Protein AF-A0A1V6J159-F1 (afdb_monomer_lite)

Structure (mmCIF, N/CA/C/O backbone):
data_AF-A0A1V6J159-F1
#
_entry.id   AF-A0A1V6J159-F1
#
loop_
_atom_site.group_PDB
_atom_site.id
_atom_site.type_symbol
_atom_site.label_atom_id
_atom_site.label_alt_id
_atom_site.label_comp_id
_atom_site.label_asym_id
_atom_site.label_entity_id
_atom_site.label_seq_id
_atom_site.pdbx_PDB_ins_code
_atom_site.Cartn_x
_atom_site.Cartn_y
_atom_site.Cartn_z
_atom_site.occupancy
_atom_site.B_iso_or_equiv
_atom_site.auth_seq_id
_atom_site.auth_comp_id
_atom_site.auth_asym_id
_atom_site.auth_atom_id
_atom_site.pdbx_PDB_model_num
ATOM 1 N N . MET A 1 1 ? -5.565 -0.804 -16.321 1.00 44.28 1 MET A N 1
ATOM 2 C CA . MET A 1 1 ? -6.114 -1.643 -15.233 1.00 44.28 1 MET A CA 1
ATOM 3 C C . MET A 1 1 ? -5.955 -1.037 -13.825 1.00 44.28 1 MET A C 1
ATOM 5 O O . MET A 1 1 ? -6.222 -1.721 -12.856 1.00 44.28 1 MET A O 1
ATOM 9 N N . GLY A 1 2 ? -5.662 0.265 -13.663 1.00 56.41 2 GLY A N 1
ATOM 10 C CA . GLY A 1 2 ? -5.621 0.928 -12.340 1.00 56.41 2 GLY A CA 1
ATOM 11 C C . GLY A 1 2 ? -6.980 1.376 -11.769 1.00 56.41 2 GLY A C 1
ATOM 12 O O . GLY A 1 2 ? -7.024 2.305 -10.970 1.00 56.41 2 GLY A O 1
ATOM 13 N N . VAL A 1 3 ? -8.097 0.812 -12.243 1.00 66.69 3 VAL A N 1
ATOM 14 C CA . VAL A 1 3 ? -9.436 1.414 -12.070 1.00 66.69 3 VAL A CA 1
ATOM 15 C C . VAL A 1 3 ? -10.151 0.906 -10.816 1.00 66.69 3 VAL A C 1
ATOM 17 O O . VAL A 1 3 ? -10.772 1.710 -10.133 1.00 66.69 3 VAL A O 1
ATOM 20 N N . VAL A 1 4 ? -10.022 -0.382 -10.473 1.00 75.44 4 VAL A N 1
ATOM 21 C CA . VAL A 1 4 ? -10.803 -1.003 -9.384 1.00 75.44 4 VAL A CA 1
ATOM 22 C C . VAL A 1 4 ? -10.395 -0.466 -8.013 1.00 75.44 4 VAL A C 1
ATOM 24 O O . VAL A 1 4 ? -11.226 0.098 -7.313 1.00 75.44 4 VAL A O 1
ATOM 27 N N . LEU A 1 5 ? -9.102 -0.513 -7.666 1.00 77.94 5 LEU A N 1
ATOM 28 C CA . LEU A 1 5 ? -8.618 0.014 -6.383 1.00 77.94 5 LEU A CA 1
ATOM 29 C C . LEU A 1 5 ? -8.956 1.502 -6.205 1.00 77.94 5 LEU A C 1
ATOM 31 O O . LEU A 1 5 ? -9.394 1.931 -5.142 1.00 77.94 5 LEU A O 1
ATOM 35 N N . ARG A 1 6 ? -8.806 2.298 -7.268 1.00 77.38 6 ARG A N 1
ATOM 36 C CA . ARG A 1 6 ? -9.160 3.718 -7.236 1.00 77.38 6 ARG A CA 1
ATOM 37 C C . ARG A 1 6 ? -10.669 3.926 -7.108 1.00 77.38 6 ARG A C 1
ATOM 39 O O . ARG A 1 6 ? -11.075 4.873 -6.442 1.00 77.38 6 ARG A O 1
ATOM 46 N N . ALA A 1 7 ? -11.491 3.068 -7.707 1.00 78.88 7 ALA A N 1
ATOM 47 C CA . ALA A 1 7 ? -12.942 3.113 -7.572 1.00 78.88 7 ALA A CA 1
ATOM 48 C C . ALA A 1 7 ? -13.388 2.775 -6.142 1.00 78.88 7 ALA A C 1
ATOM 50 O O . ALA A 1 7 ? -14.162 3.548 -5.587 1.00 78.88 7 ALA A O 1
ATOM 51 N N . ILE A 1 8 ? -12.826 1.728 -5.521 1.00 77.69 8 ILE A N 1
ATOM 52 C CA . ILE A 1 8 ? -13.051 1.372 -4.104 1.00 77.69 8 ILE A CA 1
ATOM 53 C C . ILE A 1 8 ? -12.711 2.571 -3.208 1.00 77.69 8 ILE A C 1
ATOM 55 O O . ILE A 1 8 ? -13.540 3.062 -2.444 1.00 77.69 8 ILE A O 1
ATOM 59 N N . LEU A 1 9 ? -11.511 3.138 -3.373 1.00 75.81 9 LEU A N 1
ATOM 60 C CA . LEU A 1 9 ? -11.082 4.300 -2.591 1.00 75.81 9 LEU A CA 1
ATOM 61 C C . LEU A 1 9 ? -11.963 5.533 -2.836 1.00 75.81 9 LEU A C 1
ATOM 63 O O . LEU A 1 9 ? -12.252 6.271 -1.900 1.00 75.81 9 LEU A O 1
ATOM 67 N N . THR A 1 10 ? -12.399 5.774 -4.073 1.00 78.75 10 THR A N 1
ATOM 68 C CA . THR A 1 10 ? -13.259 6.923 -4.413 1.00 78.75 10 THR A CA 1
ATOM 69 C C . THR A 1 10 ? -14.668 6.753 -3.858 1.00 78.75 10 THR A C 1
ATOM 71 O O . THR A 1 10 ? -15.249 7.717 -3.372 1.00 78.75 10 THR A O 1
ATOM 74 N N . LYS A 1 11 ? -15.215 5.537 -3.890 1.00 74.31 11 LYS A N 1
ATOM 75 C CA . LYS A 1 11 ? -16.522 5.213 -3.318 1.00 74.31 11 LYS A CA 1
ATOM 76 C C . LYS A 1 11 ? -16.542 5.482 -1.814 1.00 74.31 11 LYS A C 1
ATOM 78 O O . LYS A 1 11 ? -17.488 6.085 -1.319 1.00 74.31 11 LYS A O 1
ATOM 83 N N . ILE A 1 12 ? -15.476 5.089 -1.118 1.00 70.12 12 ILE A N 1
ATOM 84 C CA . ILE A 1 12 ? -15.419 5.135 0.345 1.00 70.12 12 ILE A CA 1
ATOM 85 C C . ILE A 1 12 ? -14.946 6.505 0.856 1.00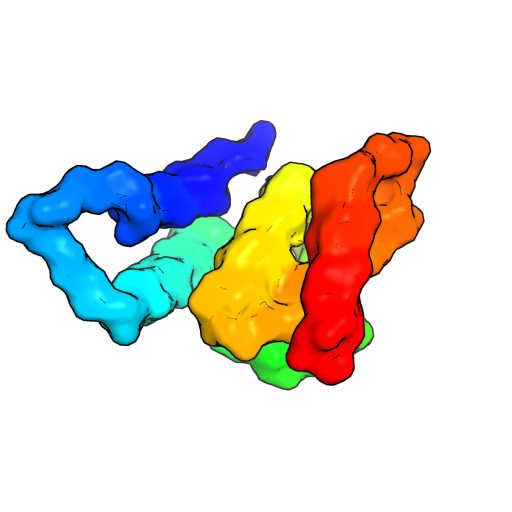 70.12 12 ILE A C 1
ATOM 87 O O . ILE A 1 12 ? -15.476 7.016 1.839 1.00 70.12 12 ILE A O 1
ATOM 91 N N . PHE A 1 13 ? -13.993 7.148 0.172 1.00 68.62 13 PHE A N 1
ATOM 92 C CA . PHE A 1 13 ? -13.404 8.420 0.614 1.00 68.62 13 PHE A CA 1
ATOM 93 C C . PHE A 1 13 ? -13.796 9.654 -0.210 1.00 68.62 13 PHE A C 1
ATOM 95 O O . PHE A 1 13 ? -13.452 10.766 0.181 1.00 68.62 13 PHE A O 1
ATOM 102 N N . GLY A 1 14 ? -14.453 9.488 -1.359 1.00 65.56 14 GLY A N 1
ATOM 103 C CA . GLY A 1 14 ? -14.816 10.576 -2.280 1.00 65.56 14 GLY A CA 1
ATOM 104 C C . GLY A 1 14 ? -16.252 11.093 -2.135 1.00 65.56 14 GLY A C 1
ATOM 105 O O . GLY A 1 14 ? -16.654 11.970 -2.897 1.00 65.56 14 GLY A O 1
ATOM 106 N N . GLY A 1 15 ? -17.036 10.563 -1.189 1.00 56.56 15 GLY A N 1
ATOM 107 C CA . GLY A 1 15 ? -18.428 10.955 -0.962 1.00 56.56 15 GLY A CA 1
ATOM 108 C C . GLY A 1 15 ? -18.574 12.321 -0.280 1.00 56.56 15 GLY A C 1
ATOM 109 O O . GLY A 1 15 ? -17.994 12.568 0.774 1.00 56.56 15 GLY A O 1
ATOM 110 N N . ASN A 1 16 ? -19.381 13.200 -0.882 1.00 44.41 16 ASN A N 1
ATOM 111 C CA . ASN A 1 16 ? -19.728 14.530 -0.375 1.00 44.41 16 ASN A CA 1
ATOM 112 C C . ASN A 1 16 ? -20.242 14.502 1.079 1.00 44.41 16 ASN A C 1
ATOM 114 O O . ASN A 1 16 ? -21.045 13.651 1.464 1.00 44.41 16 ASN A O 1
ATOM 118 N N . ALA A 1 17 ? -19.803 15.498 1.849 1.00 47.16 17 ALA A N 1
ATOM 119 C CA . ALA A 1 17 ? -19.890 15.648 3.302 1.00 47.16 17 ALA A CA 1
ATOM 120 C C . ALA A 1 17 ? -21.305 15.887 3.883 1.00 47.16 17 ALA A C 1
ATOM 122 O O . ALA A 1 17 ? -21.506 16.821 4.655 1.00 47.16 17 ALA A O 1
ATOM 123 N N . ILE A 1 18 ? -22.296 15.063 3.529 1.00 43.34 18 ILE A N 1
ATOM 124 C CA . ILE A 1 18 ? -23.667 15.173 4.070 1.00 43.34 18 ILE A CA 1
ATOM 125 C C . ILE A 1 18 ? -23.959 14.064 5.096 1.00 43.34 18 ILE A C 1
ATOM 127 O O . ILE A 1 18 ? -24.761 14.267 5.997 1.00 43.34 18 ILE A O 1
ATOM 131 N N . ASN A 1 19 ? -23.242 12.935 5.039 1.00 46.38 19 ASN A N 1
ATOM 132 C CA . ASN A 1 19 ? -23.216 11.903 6.081 1.00 46.38 19 ASN A CA 1
ATOM 133 C C . ASN A 1 19 ? -21.827 11.256 6.094 1.00 46.38 19 ASN A C 1
ATOM 135 O O . ASN A 1 19 ? -21.596 10.260 5.410 1.00 46.38 19 ASN A O 1
ATOM 139 N N . ALA A 1 20 ? -20.878 11.851 6.819 1.00 52.81 20 ALA A N 1
ATOM 140 C CA . ALA A 1 20 ? -19.565 11.244 6.995 1.00 52.81 20 ALA A CA 1
ATOM 141 C C . ALA A 1 20 ? -19.742 9.906 7.727 1.00 52.81 20 ALA A C 1
ATOM 143 O O . ALA A 1 20 ? -20.102 9.873 8.904 1.00 52.81 20 ALA A O 1
ATOM 144 N N . VAL A 1 21 ? -19.536 8.796 7.017 1.00 57.97 21 VAL A N 1
ATOM 145 C CA . VAL A 1 21 ? -19.417 7.473 7.634 1.00 57.97 21 VAL A CA 1
ATOM 146 C C . VAL A 1 21 ? -18.318 7.570 8.703 1.00 57.97 21 VAL A C 1
ATOM 148 O O . VAL A 1 21 ? -17.251 8.099 8.385 1.00 57.97 21 VAL A O 1
ATOM 151 N N . PRO A 1 22 ? -18.542 7.117 9.951 1.00 62.69 22 PRO A N 1
ATOM 152 C CA . PRO A 1 22 ? -17.497 7.091 10.974 1.00 62.69 22 PRO A CA 1
ATOM 153 C C . PRO A 1 22 ? -16.239 6.391 10.449 1.00 62.69 22 PRO A C 1
ATOM 155 O O . PRO A 1 22 ? -16.368 5.371 9.772 1.00 62.69 22 PRO A O 1
ATOM 158 N N . GLU A 1 23 ? -15.047 6.912 10.753 1.00 66.94 23 GLU A N 1
ATOM 159 C CA . GLU A 1 23 ? -13.773 6.406 10.204 1.00 66.94 23 GLU A CA 1
ATOM 160 C C . GLU A 1 23 ? -13.630 4.884 10.355 1.00 66.94 23 GLU A C 1
ATOM 162 O O . GLU A 1 23 ? -13.265 4.202 9.404 1.00 66.94 23 GLU A O 1
ATOM 167 N N . GLU A 1 24 ? -14.036 4.327 11.497 1.00 68.94 24 GLU A N 1
ATOM 168 C CA . GLU A 1 24 ? -14.028 2.881 11.760 1.00 68.94 24 GLU A CA 1
ATOM 169 C C . GLU A 1 24 ? -14.849 2.076 10.738 1.00 68.94 24 GLU A C 1
ATOM 171 O O . GLU A 1 24 ? -14.384 1.063 10.217 1.00 68.94 24 GLU A O 1
ATOM 176 N N . LYS A 1 25 ? -16.044 2.561 10.376 1.00 74.50 25 LYS A N 1
ATOM 177 C CA . LYS A 1 25 ? -16.901 1.906 9.378 1.00 74.50 25 LYS A CA 1
ATOM 178 C C . LYS A 1 25 ? -16.325 2.013 7.966 1.00 74.50 25 LYS A C 1
ATOM 180 O O . LYS A 1 25 ? -16.508 1.090 7.180 1.00 74.50 25 LYS A O 1
ATOM 185 N N . GLN A 1 26 ? -15.607 3.097 7.657 1.00 77.00 26 GLN A N 1
ATOM 186 C CA . GLN A 1 26 ? -14.903 3.230 6.376 1.00 77.00 26 GLN A CA 1
ATOM 187 C C . GLN A 1 26 ? -13.794 2.181 6.260 1.00 77.00 26 GLN A C 1
ATOM 189 O O . GLN A 1 26 ? -13.637 1.560 5.214 1.00 77.00 26 GLN A O 1
ATOM 194 N N . VAL A 1 27 ? -13.043 1.948 7.341 1.00 77.44 27 VAL A N 1
ATOM 195 C CA . VAL A 1 27 ? -11.956 0.961 7.361 1.00 77.44 27 VAL A CA 1
ATOM 196 C C . VAL A 1 27 ? -12.483 -0.459 7.152 1.00 77.44 27 VAL A C 1
ATOM 198 O O . VAL A 1 27 ? -11.906 -1.212 6.366 1.00 77.44 27 VAL A O 1
ATOM 201 N N . ASP A 1 28 ? -13.576 -0.829 7.814 1.00 85.06 28 ASP A N 1
ATOM 202 C CA . ASP A 1 28 ? -14.162 -2.163 7.652 1.00 85.06 28 ASP A CA 1
ATOM 203 C C . ASP A 1 28 ? -14.769 -2.375 6.261 1.00 85.06 28 ASP A C 1
ATOM 205 O O . ASP A 1 28 ? -14.613 -3.451 5.679 1.00 85.06 28 ASP A O 1
ATOM 209 N N . GLU A 1 29 ? -15.375 -1.340 5.678 1.00 86.19 29 GLU A N 1
ATOM 210 C CA . GLU A 1 29 ? -15.859 -1.386 4.299 1.00 86.19 29 GLU A CA 1
ATOM 211 C C . GLU A 1 29 ? -14.710 -1.542 3.292 1.00 86.19 29 GLU A C 1
ATOM 213 O O . GLU A 1 29 ? -14.818 -2.353 2.376 1.00 86.19 29 GLU A O 1
ATOM 218 N N . ILE A 1 30 ? -13.568 -0.875 3.507 1.00 85.50 30 ILE A N 1
ATOM 219 C CA . ILE A 1 30 ? -12.369 -1.042 2.667 1.00 85.50 30 ILE A CA 1
ATOM 220 C C . ILE A 1 30 ? -11.841 -2.468 2.733 1.00 85.50 30 ILE A C 1
ATOM 222 O O . ILE A 1 30 ? -11.532 -3.047 1.695 1.00 85.50 30 ILE A O 1
ATOM 226 N N . LYS A 1 31 ? -11.711 -3.036 3.940 1.00 88.12 31 LYS A N 1
ATOM 227 C CA . LYS A 1 31 ? -11.232 -4.417 4.107 1.00 88.12 31 LYS A CA 1
ATOM 228 C C . LYS A 1 31 ? -12.126 -5.386 3.339 1.00 88.12 31 LYS A C 1
ATOM 230 O O . LYS A 1 31 ? -11.613 -6.246 2.631 1.00 88.12 31 LYS A O 1
ATOM 235 N N . ARG A 1 32 ? -13.446 -5.222 3.470 1.00 90.44 32 ARG A N 1
ATOM 236 C CA . ARG A 1 32 ? -14.429 -6.059 2.785 1.00 90.44 32 ARG A CA 1
ATOM 237 C C . ARG A 1 32 ? -14.339 -5.899 1.269 1.00 90.44 32 ARG A C 1
ATOM 239 O O . ARG A 1 32 ? -14.209 -6.901 0.585 1.00 90.44 32 ARG A O 1
ATOM 246 N N . GLU A 1 33 ? -14.355 -4.674 0.745 1.00 89.44 33 GLU A N 1
ATOM 247 C CA . GLU A 1 33 ? -14.306 -4.445 -0.707 1.00 89.44 33 GLU A CA 1
ATOM 248 C C . GLU A 1 33 ? -12.988 -4.904 -1.330 1.00 89.44 33 GLU A C 1
ATOM 250 O O . GLU A 1 33 ? -12.992 -5.474 -2.415 1.00 89.44 33 GLU A O 1
ATOM 255 N N . LEU A 1 34 ? -11.855 -4.711 -0.651 1.00 89.56 34 LEU A N 1
ATOM 256 C CA . LEU A 1 34 ? -10.579 -5.245 -1.125 1.00 89.56 34 LEU A CA 1
ATOM 257 C C . LEU A 1 34 ? -10.603 -6.770 -1.222 1.00 89.56 34 LEU A C 1
ATOM 259 O O . LEU A 1 34 ? -10.083 -7.327 -2.185 1.00 89.56 34 LEU A O 1
ATOM 263 N N . LEU A 1 35 ? -11.219 -7.440 -0.252 1.00 91.75 35 LEU A N 1
ATOM 264 C CA . LEU A 1 35 ? -11.343 -8.889 -0.269 1.00 91.75 35 LEU A CA 1
ATOM 265 C C . LEU A 1 35 ? -12.337 -9.365 -1.340 1.00 91.75 35 LEU A C 1
ATOM 267 O O . LEU A 1 35 ? -12.035 -10.290 -2.078 1.00 91.75 35 LEU A O 1
ATOM 271 N N . GLU A 1 36 ? -13.503 -8.735 -1.459 1.00 90.94 36 GLU A N 1
ATOM 272 C CA . GLU A 1 36 ? -14.573 -9.183 -2.361 1.00 90.94 36 GLU A CA 1
ATOM 273 C C . GLU A 1 36 ? -14.303 -8.841 -3.834 1.00 90.94 36 GLU A C 1
ATOM 275 O O . GLU A 1 36 ? -14.544 -9.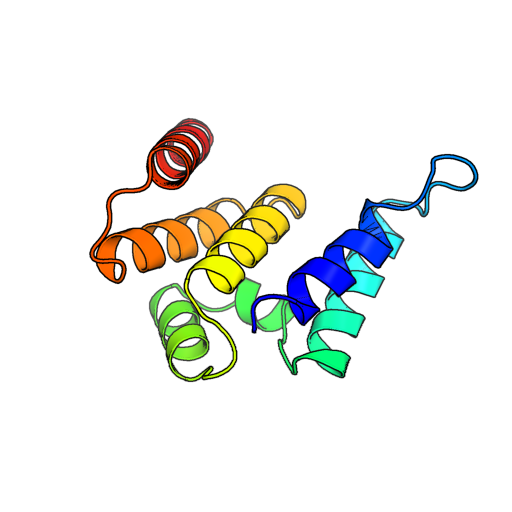667 -4.711 1.00 90.94 36 GLU A O 1
ATOM 280 N N . GLU A 1 37 ? -13.789 -7.642 -4.119 1.00 86.88 37 GLU A N 1
ATOM 281 C CA . GLU A 1 37 ? -13.654 -7.133 -5.493 1.00 86.88 37 GLU A CA 1
ATOM 282 C C . GLU A 1 37 ? -12.305 -7.469 -6.122 1.00 86.88 37 GLU A C 1
ATOM 284 O O . GLU A 1 37 ? -12.187 -7.571 -7.345 1.00 86.88 37 GLU A O 1
ATOM 289 N N . VAL A 1 38 ? -11.263 -7.584 -5.297 1.00 86.69 38 VAL A N 1
ATOM 290 C CA . VAL A 1 38 ? -9.909 -7.856 -5.778 1.00 86.69 38 VAL A CA 1
ATOM 291 C C . VAL A 1 38 ? -9.235 -8.999 -5.038 1.00 86.69 38 VAL A C 1
ATOM 293 O O . VAL A 1 38 ? -8.065 -9.209 -5.284 1.00 86.69 38 VAL A O 1
ATOM 296 N N . ASP A 1 39 ? -9.895 -9.770 -4.172 1.00 90.75 39 ASP A N 1
ATOM 297 C CA . ASP A 1 39 ? -9.267 -10.893 -3.446 1.00 90.75 39 ASP A CA 1
ATOM 298 C C . ASP A 1 39 ? -7.997 -10.482 -2.671 1.00 90.75 39 ASP A C 1
ATOM 300 O O . ASP A 1 39 ? -6.989 -11.187 -2.636 1.00 90.75 39 ASP A O 1
ATOM 304 N N . PHE A 1 40 ? -7.983 -9.267 -2.114 1.00 92.00 40 PHE A N 1
ATOM 305 C CA . PHE A 1 40 ? -6.862 -8.734 -1.343 1.00 92.00 40 PHE A CA 1
ATOM 306 C C . PHE A 1 40 ? -7.179 -8.738 0.156 1.00 92.00 40 PHE A C 1
ATOM 308 O O . PHE A 1 40 ? -7.856 -7.845 0.668 1.00 92.00 40 PHE A O 1
ATOM 315 N N . ASP A 1 41 ? -6.619 -9.710 0.882 1.00 93.56 41 ASP A N 1
ATOM 316 C CA . ASP A 1 41 ? -6.681 -9.767 2.348 1.00 93.56 41 ASP A CA 1
ATOM 317 C C . ASP A 1 41 ? -5.793 -8.687 2.993 1.00 93.56 41 ASP A C 1
ATOM 319 O O . ASP A 1 41 ? -4.608 -8.888 3.277 1.00 93.56 41 ASP A O 1
ATOM 323 N N . LEU A 1 42 ? -6.374 -7.504 3.208 1.00 93.12 42 LEU A N 1
ATOM 324 C CA . LEU A 1 42 ? -5.690 -6.374 3.833 1.00 93.12 42 LEU A CA 1
ATOM 325 C C . LEU A 1 42 ? -5.261 -6.658 5.290 1.00 93.12 42 LEU A C 1
ATOM 327 O O . LEU A 1 42 ? -4.096 -6.390 5.605 1.00 93.12 42 LEU A O 1
ATOM 331 N N . PRO A 1 43 ? -6.120 -7.194 6.184 1.00 93.69 43 PRO A N 1
ATOM 332 C CA . PRO A 1 43 ? -5.699 -7.592 7.528 1.00 93.69 43 PRO A CA 1
ATOM 333 C C . PRO A 1 43 ? -4.525 -8.578 7.533 1.00 93.69 43 PRO A C 1
ATOM 335 O O . PRO A 1 43 ? -3.546 -8.348 8.247 1.00 93.69 43 PRO A O 1
ATOM 338 N N . GLY A 1 44 ? -4.580 -9.631 6.711 1.00 96.19 44 GLY A N 1
ATOM 339 C CA . GLY A 1 44 ? -3.489 -10.598 6.592 1.00 96.19 44 GLY A CA 1
ATOM 340 C C . GLY A 1 44 ? -2.205 -9.957 6.070 1.00 96.19 44 GLY A C 1
ATOM 341 O O . GLY A 1 44 ? -1.130 -10.149 6.642 1.00 96.19 44 GLY A O 1
ATOM 342 N N . PHE A 1 45 ? -2.310 -9.107 5.045 1.00 96.38 45 PHE A N 1
ATOM 343 C CA . PHE A 1 45 ? -1.171 -8.387 4.475 1.00 96.38 45 PHE A CA 1
ATOM 344 C C . PHE A 1 45 ? -0.437 -7.501 5.496 1.00 96.38 45 PHE A C 1
ATOM 346 O O . PHE A 1 45 ? 0.800 -7.443 5.501 1.00 96.38 45 PHE A O 1
ATOM 353 N N . ILE A 1 46 ? -1.178 -6.816 6.373 1.00 95.00 46 ILE A N 1
ATOM 354 C CA . ILE A 1 46 ? -0.602 -5.972 7.431 1.00 95.00 46 ILE A CA 1
ATOM 355 C C . ILE A 1 46 ? 0.211 -6.819 8.423 1.00 95.00 46 ILE A C 1
ATOM 357 O O . ILE A 1 46 ? 1.280 -6.389 8.853 1.00 95.00 46 ILE A O 1
ATOM 361 N N . GLN A 1 47 ? -0.225 -8.046 8.721 1.00 96.44 47 GLN A N 1
ATOM 362 C CA . GLN A 1 47 ? 0.450 -8.937 9.674 1.00 96.44 47 GLN A CA 1
ATOM 363 C C . GLN A 1 47 ? 1.661 -9.689 9.096 1.00 96.44 47 GLN A C 1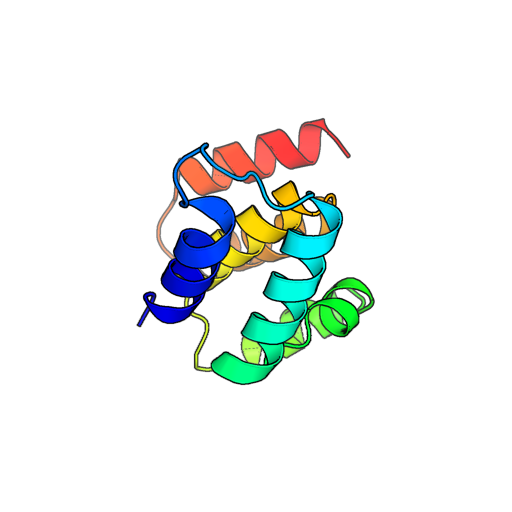
ATOM 365 O O . GLN A 1 47 ? 2.508 -10.159 9.855 1.00 96.44 47 GLN A O 1
ATOM 370 N N . MET A 1 48 ? 1.774 -9.803 7.769 1.00 97.75 48 MET A N 1
ATOM 371 C CA . MET A 1 48 ? 2.919 -10.452 7.115 1.00 97.75 48 MET A CA 1
ATOM 372 C C . MET A 1 48 ? 4.248 -9.772 7.478 1.00 97.75 48 MET A C 1
ATOM 374 O O . MET A 1 48 ? 4.307 -8.555 7.649 1.00 97.75 48 MET A O 1
ATOM 378 N N . ASN A 1 49 ? 5.357 -10.510 7.498 1.00 97.50 49 ASN A N 1
ATOM 379 C CA . ASN A 1 49 ? 6.675 -9.866 7.484 1.00 97.50 49 ASN A CA 1
ATOM 380 C C . ASN A 1 49 ? 6.990 -9.262 6.097 1.00 97.50 49 ASN A C 1
ATOM 382 O O . ASN A 1 49 ? 6.262 -9.489 5.129 1.00 97.50 49 ASN A O 1
ATOM 386 N N . ASP A 1 50 ? 8.071 -8.488 5.988 1.00 97.19 50 ASP A N 1
ATOM 387 C CA . ASP A 1 50 ? 8.424 -7.784 4.746 1.00 97.19 50 ASP A CA 1
ATOM 388 C C . ASP A 1 50 ? 8.620 -8.736 3.556 1.00 97.19 50 ASP A C 1
ATOM 390 O O . ASP A 1 50 ? 8.123 -8.472 2.461 1.00 97.19 50 ASP A O 1
ATOM 394 N N . THR A 1 51 ? 9.286 -9.874 3.770 1.00 97.12 51 THR A N 1
ATOM 395 C CA . THR A 1 51 ? 9.519 -10.879 2.723 1.00 97.12 51 THR A CA 1
ATOM 396 C C . THR A 1 51 ? 8.205 -11.477 2.225 1.00 97.12 51 THR A C 1
ATOM 398 O O . THR A 1 51 ? 7.979 -11.539 1.018 1.00 97.12 51 THR A O 1
ATOM 401 N N . GLN A 1 52 ? 7.326 -11.879 3.146 1.00 97.94 52 GLN A N 1
ATOM 402 C CA . GLN A 1 52 ? 6.008 -12.432 2.831 1.00 97.94 52 GLN A CA 1
ATOM 403 C C . GLN A 1 52 ? 5.137 -11.412 2.098 1.00 97.94 52 GLN A C 1
ATOM 405 O O . GLN A 1 52 ? 4.538 -11.740 1.081 1.00 97.94 52 GLN A O 1
ATOM 410 N N . ALA A 1 53 ? 5.116 -10.166 2.568 1.00 97.19 53 ALA A N 1
ATOM 411 C CA . ALA A 1 53 ? 4.323 -9.100 1.972 1.00 97.19 53 ALA A CA 1
ATOM 412 C C . ALA A 1 53 ? 4.767 -8.787 0.536 1.00 97.19 53 ALA A C 1
ATOM 414 O O . ALA A 1 53 ? 3.932 -8.665 -0.356 1.00 97.19 53 ALA A O 1
ATOM 415 N N . ILE A 1 54 ? 6.076 -8.696 0.282 1.00 96.56 54 ILE A N 1
ATOM 416 C CA . ILE A 1 54 ? 6.586 -8.487 -1.079 1.00 96.56 54 ILE A CA 1
ATOM 417 C C . ILE A 1 54 ? 6.295 -9.689 -1.974 1.00 96.56 54 ILE A C 1
ATOM 419 O O . ILE A 1 54 ? 5.941 -9.497 -3.136 1.00 96.56 54 ILE A O 1
ATO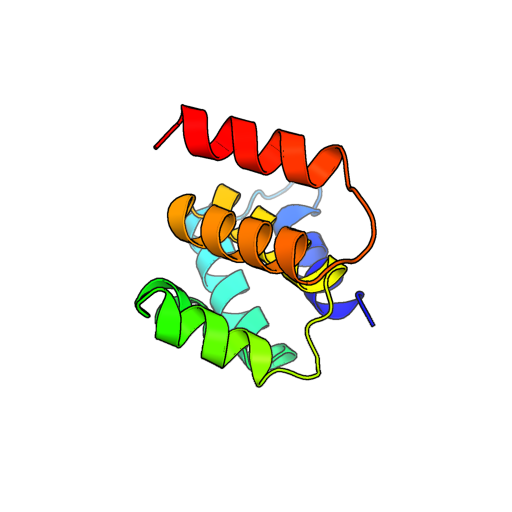M 423 N N . GLN A 1 55 ? 6.439 -10.913 -1.463 1.00 96.50 55 GLN A N 1
ATOM 424 C CA . GLN A 1 55 ? 6.123 -12.110 -2.238 1.00 96.50 55 GLN A CA 1
ATOM 425 C C . GLN A 1 55 ? 4.637 -12.152 -2.610 1.00 96.50 55 GLN A C 1
ATOM 427 O O . GLN A 1 55 ? 4.316 -12.311 -3.784 1.00 96.50 55 GLN A O 1
ATOM 432 N N . TYR A 1 56 ? 3.757 -11.886 -1.645 1.00 95.62 56 TYR A N 1
ATOM 433 C CA . TYR A 1 56 ? 2.320 -11.780 -1.862 1.00 95.62 56 TYR A CA 1
ATOM 434 C C . TYR A 1 56 ? 1.986 -10.757 -2.954 1.00 95.62 56 TYR A C 1
ATOM 436 O O . TYR A 1 56 ? 1.239 -11.065 -3.870 1.00 95.62 56 TYR A O 1
ATOM 444 N N . LEU A 1 57 ? 2.597 -9.567 -2.939 1.00 94.25 57 LEU A N 1
ATOM 445 C CA . LEU A 1 57 ? 2.369 -8.554 -3.981 1.00 94.25 57 LEU A CA 1
ATOM 446 C C . LEU A 1 57 ? 2.916 -8.952 -5.359 1.00 94.25 57 LEU A C 1
ATOM 448 O O . LEU A 1 57 ? 2.354 -8.544 -6.369 1.00 94.25 57 LEU A O 1
ATOM 452 N N . LYS A 1 58 ? 4.002 -9.730 -5.424 1.00 91.94 58 LYS A N 1
ATOM 453 C CA . LYS A 1 58 ? 4.583 -10.202 -6.693 1.00 91.94 58 LYS A CA 1
ATOM 454 C C . LYS A 1 58 ? 3.742 -11.277 -7.374 1.00 91.94 58 LYS A C 1
ATOM 456 O O . LYS A 1 58 ? 3.760 -11.368 -8.597 1.00 91.94 58 LYS A O 1
ATOM 461 N N . GLU A 1 59 ? 3.054 -12.105 -6.596 1.00 92.31 59 GLU A N 1
ATOM 462 C CA . GLU A 1 59 ? 2.185 -13.174 -7.108 1.00 92.31 59 GLU A CA 1
ATOM 463 C C . GLU A 1 59 ? 0.888 -12.624 -7.721 1.00 92.31 59 GLU A C 1
ATOM 465 O O . GLU A 1 59 ? 0.208 -13.309 -8.487 1.00 92.31 59 GLU A O 1
ATOM 470 N N . ARG A 1 60 ? 0.581 -11.354 -7.448 1.00 87.81 60 ARG A N 1
ATOM 471 C CA . ARG A 1 60 ? -0.610 -10.653 -7.917 1.00 87.81 60 ARG A CA 1
ATOM 472 C C . ARG A 1 60 ? -0.399 -10.018 -9.287 1.00 87.81 60 ARG A C 1
ATOM 474 O O . ARG A 1 60 ? 0.297 -9.016 -9.431 1.00 87.81 60 ARG A O 1
ATOM 481 N N . GLN A 1 61 ? -1.044 -10.578 -10.308 1.00 81.94 61 GLN A N 1
ATOM 482 C CA . GLN A 1 61 ? -0.989 -10.053 -11.683 1.00 81.94 61 GLN A CA 1
ATOM 483 C C . GLN A 1 61 ? -1.851 -8.795 -11.887 1.00 81.94 61 GLN A C 1
ATOM 485 O O . GLN A 1 61 ? -1.662 -8.044 -12.843 1.00 81.94 61 GLN A O 1
ATOM 490 N N . ASP A 1 62 ? -2.800 -8.562 -10.985 1.00 81.12 62 ASP A N 1
ATOM 491 C CA . ASP A 1 62 ? -3.755 -7.458 -10.981 1.00 81.12 62 ASP A CA 1
ATOM 492 C C . ASP A 1 62 ? -3.182 -6.156 -10.384 1.00 81.12 62 ASP A C 1
ATOM 494 O O . ASP A 1 62 ? -3.772 -5.087 -10.555 1.00 81.12 62 ASP A O 1
ATOM 498 N N . PHE A 1 63 ? -1.999 -6.206 -9.754 1.00 86.88 63 PHE A N 1
ATOM 499 C CA . PHE A 1 63 ? -1.339 -5.047 -9.145 1.00 86.88 63 PHE A CA 1
ATOM 500 C C . PHE A 1 63 ? -0.134 -4.574 -9.968 1.00 86.88 63 PHE A C 1
ATOM 502 O O . PHE A 1 63 ? 0.965 -5.115 -9.900 1.00 86.88 63 PHE A O 1
ATOM 509 N N . ASN A 1 64 ? -0.323 -3.487 -10.717 1.00 88.88 64 ASN A N 1
ATOM 510 C CA . ASN A 1 64 ? 0.782 -2.735 -11.325 1.00 88.88 64 ASN A CA 1
ATOM 511 C C . ASN A 1 64 ? 1.321 -1.644 -10.376 1.00 88.88 64 ASN A C 1
ATOM 513 O O . ASN A 1 64 ? 0.757 -1.388 -9.314 1.00 88.88 64 ASN A O 1
ATOM 517 N N . ILE A 1 65 ? 2.401 -0.961 -10.778 1.00 90.94 65 ILE A N 1
ATOM 518 C CA . ILE A 1 65 ? 3.034 0.114 -9.989 1.00 90.94 65 ILE A CA 1
ATOM 519 C C . ILE A 1 65 ? 2.024 1.189 -9.530 1.00 90.94 65 ILE A C 1
ATOM 521 O O . ILE A 1 65 ? 1.977 1.451 -8.329 1.00 90.94 65 ILE A O 1
ATOM 525 N N . PRO A 1 66 ? 1.166 1.767 -10.397 1.00 89.69 66 PRO A N 1
ATOM 526 C CA . PRO A 1 66 ? 0.100 2.667 -9.951 1.00 89.69 66 PRO A CA 1
ATOM 527 C C . PRO A 1 66 ? -0.827 2.080 -8.877 1.00 89.69 66 PRO A C 1
ATOM 529 O O . PRO A 1 66 ? -1.132 2.757 -7.898 1.00 89.69 66 PRO A O 1
ATOM 532 N N . ASN A 1 67 ? -1.263 0.822 -9.021 1.00 90.12 67 ASN A N 1
ATOM 533 C CA . ASN A 1 67 ? -2.096 0.162 -8.009 1.00 90.12 67 ASN A CA 1
ATOM 534 C C . ASN A 1 67 ? -1.361 0.028 -6.669 1.00 90.12 67 ASN A C 1
ATOM 536 O O . ASN A 1 67 ? -1.932 0.302 -5.618 1.00 90.12 67 ASN A O 1
ATOM 540 N N . LEU A 1 68 ? -0.085 -0.346 -6.705 1.00 93.06 68 LEU A N 1
ATOM 541 C CA . LEU A 1 68 ? 0.753 -0.457 -5.515 1.00 93.06 68 LEU A CA 1
ATOM 542 C C . LEU A 1 68 ? 0.955 0.903 -4.834 1.00 93.06 68 LEU A C 1
ATOM 544 O O . LEU A 1 68 ? 0.897 1.005 -3.612 1.00 93.06 68 LEU A O 1
ATOM 548 N N . GLU A 1 69 ? 1.136 1.974 -5.603 1.00 92.94 69 GLU A N 1
ATOM 549 C CA . GLU A 1 69 ? 1.267 3.319 -5.043 1.00 92.94 69 GLU A CA 1
ATOM 550 C C . GLU A 1 69 ? -0.023 3.824 -4.387 1.00 92.94 69 GLU A C 1
ATOM 552 O O . GLU A 1 69 ? 0.067 4.499 -3.355 1.00 92.94 69 GLU A O 1
ATOM 557 N N . GLU A 1 70 ? -1.194 3.484 -4.937 1.00 90.88 70 GLU A N 1
ATOM 558 C CA . GLU A 1 70 ? -2.497 3.747 -4.309 1.00 90.88 70 GLU A CA 1
ATOM 559 C C . GLU A 1 70 ? -2.697 2.910 -3.043 1.00 90.88 70 GLU A C 1
ATOM 561 O O . GLU A 1 70 ? -3.112 3.445 -2.015 1.00 90.88 70 GLU A O 1
ATOM 566 N N . LEU A 1 71 ? -2.328 1.625 -3.066 1.00 92.12 71 LEU A N 1
ATOM 567 C CA . LEU A 1 71 ? -2.360 0.767 -1.879 1.00 92.12 71 LEU A CA 1
ATOM 568 C C . LEU A 1 71 ? -1.463 1.335 -0.771 1.00 92.12 71 LEU A C 1
ATOM 570 O O . LEU A 1 71 ? -1.864 1.395 0.389 1.00 92.12 71 LEU A O 1
ATOM 574 N N . ALA A 1 72 ? -0.279 1.836 -1.124 1.00 94.06 72 ALA A N 1
ATOM 575 C CA . ALA A 1 72 ? 0.580 2.529 -0.175 1.00 94.06 72 ALA A CA 1
ATOM 576 C C . ALA A 1 72 ? -0.093 3.788 0.400 1.00 94.06 72 ALA A C 1
ATOM 578 O O . ALA A 1 72 ? 0.046 4.045 1.592 1.00 94.06 72 ALA A O 1
ATOM 579 N N . ARG A 1 73 ? -0.850 4.563 -0.400 1.00 91.00 73 ARG A N 1
ATOM 580 C CA . ARG A 1 73 ? -1.581 5.741 0.122 1.00 91.00 73 ARG A CA 1
ATOM 581 C C . ARG A 1 73 ? -2.672 5.314 1.095 1.00 91.00 73 ARG A C 1
ATOM 583 O O . ARG A 1 73 ? -2.854 5.966 2.119 1.00 91.00 73 ARG A O 1
ATOM 590 N N . LEU A 1 74 ? -3.382 4.230 0.789 1.00 89.31 74 LEU A N 1
ATOM 591 C CA . LEU A 1 74 ? -4.372 3.657 1.693 1.00 89.31 74 LEU A CA 1
ATOM 592 C C . LEU A 1 74 ? -3.725 3.275 3.030 1.00 89.31 74 LEU A C 1
ATOM 594 O O . LEU A 1 74 ? -4.203 3.702 4.073 1.00 89.31 74 LEU A O 1
ATOM 598 N N . LEU A 1 75 ? -2.609 2.548 3.007 1.00 92.25 75 LEU A N 1
ATOM 599 C CA . LEU A 1 75 ? -1.896 2.137 4.220 1.00 92.25 75 LEU A CA 1
ATOM 600 C C . LEU A 1 75 ? -1.402 3.335 5.045 1.00 92.25 75 LEU A C 1
ATOM 602 O O . LEU A 1 75 ? -1.508 3.307 6.266 1.00 92.25 75 LEU A O 1
ATOM 606 N N . GLU A 1 76 ? -0.944 4.421 4.410 1.00 90.56 76 GLU A N 1
ATOM 607 C CA . GLU A 1 76 ? -0.630 5.670 5.126 1.00 90.56 76 GLU A CA 1
ATOM 608 C C . GLU A 1 76 ? -1.848 6.217 5.889 1.00 90.56 76 GLU A C 1
ATOM 610 O O . GLU A 1 76 ? -1.709 6.655 7.030 1.00 90.56 76 GLU A O 1
ATOM 615 N N . ARG A 1 77 ? -3.042 6.179 5.280 1.00 86.12 77 ARG A N 1
ATOM 616 C CA . ARG A 1 77 ? -4.291 6.652 5.904 1.00 86.12 77 ARG A CA 1
ATOM 617 C C . ARG A 1 77 ? -4.794 5.727 7.007 1.00 86.12 77 ARG A C 1
ATOM 619 O O . ARG A 1 77 ? -5.404 6.210 7.950 1.00 86.12 77 ARG A O 1
ATOM 626 N N . LEU A 1 78 ? -4.525 4.430 6.893 1.00 86.00 78 LEU A N 1
ATOM 627 C CA . LEU A 1 78 ? -4.881 3.426 7.897 1.00 86.00 78 LEU A CA 1
ATOM 628 C C . LEU A 1 78 ? -3.916 3.388 9.090 1.00 86.00 78 LEU A C 1
ATOM 630 O O . LEU A 1 78 ? -4.102 2.575 9.987 1.00 86.00 78 LEU A O 1
ATOM 634 N N . GLY A 1 79 ? -2.890 4.244 9.113 1.00 89.75 79 GLY A N 1
ATOM 635 C CA . GLY A 1 79 ? -1.906 4.245 10.194 1.00 89.75 79 GLY A CA 1
ATOM 636 C C . GLY A 1 79 ? -0.863 3.132 10.077 1.00 89.75 79 GLY A C 1
ATOM 637 O O . GLY A 1 79 ? -0.212 2.811 11.065 1.00 89.75 79 GLY A O 1
ATOM 638 N N . GLU A 1 80 ? -0.637 2.607 8.868 1.00 93.75 80 GLU A N 1
ATOM 639 C CA . GLU A 1 80 ? 0.332 1.546 8.560 1.00 93.75 80 GLU A CA 1
ATOM 640 C C . GLU A 1 80 ? 1.534 2.063 7.733 1.00 93.75 80 GLU A C 1
ATOM 642 O O . GLU A 1 80 ? 1.830 1.565 6.636 1.00 93.75 80 GLU A O 1
ATOM 647 N N . PRO A 1 81 ? 2.282 3.079 8.220 1.00 94.50 81 PRO A N 1
ATOM 648 C CA . PRO A 1 81 ? 3.318 3.753 7.440 1.00 94.50 81 PRO A CA 1
ATOM 649 C C . PRO A 1 81 ? 4.487 2.832 7.073 1.00 94.50 81 PRO A C 1
ATOM 651 O O . PRO A 1 81 ? 5.089 2.995 6.013 1.00 94.50 81 PRO A O 1
ATOM 654 N N . ARG A 1 82 ? 4.807 1.832 7.906 1.00 95.38 82 ARG A N 1
ATOM 655 C CA . ARG A 1 82 ? 5.883 0.868 7.614 1.00 95.38 82 ARG A CA 1
ATOM 656 C C . ARG A 1 82 ? 5.557 0.020 6.387 1.00 95.38 82 ARG A C 1
ATOM 658 O O . ARG A 1 82 ? 6.406 -0.144 5.513 1.00 95.38 82 ARG A O 1
ATOM 665 N N . LYS A 1 83 ? 4.311 -0.447 6.278 1.00 96.56 83 LYS A N 1
ATOM 666 C CA . LYS A 1 83 ? 3.834 -1.195 5.110 1.00 96.56 83 LYS A CA 1
ATOM 667 C C . LYS A 1 83 ? 3.739 -0.317 3.872 1.00 96.56 83 LYS A C 1
ATOM 669 O O . LYS A 1 83 ? 4.180 -0.734 2.805 1.00 96.56 83 LYS A O 1
ATOM 674 N N . ALA A 1 84 ? 3.258 0.916 4.012 1.00 97.00 84 ALA A N 1
ATOM 675 C CA . ALA A 1 84 ? 3.279 1.877 2.913 1.00 97.00 84 ALA A CA 1
ATOM 676 C C . ALA A 1 84 ? 4.705 2.113 2.380 1.00 97.00 84 ALA A C 1
ATOM 678 O O . ALA A 1 84 ? 4.931 2.084 1.170 1.00 97.00 84 ALA A O 1
ATOM 679 N N . LEU A 1 85 ? 5.683 2.290 3.277 1.00 97.69 85 LEU A N 1
ATOM 680 C CA . LEU A 1 85 ? 7.086 2.471 2.908 1.00 97.69 85 LEU A CA 1
ATOM 681 C C . LEU A 1 85 ? 7.654 1.250 2.180 1.00 97.69 85 LEU A C 1
ATOM 683 O O . LEU A 1 85 ? 8.330 1.421 1.165 1.00 97.69 85 LEU A O 1
ATOM 687 N N . LEU A 1 86 ? 7.369 0.040 2.671 1.00 97.81 86 LEU A N 1
ATOM 688 C CA . LEU A 1 86 ? 7.790 -1.211 2.037 1.00 97.81 86 LEU A CA 1
ATOM 689 C C . LEU A 1 86 ? 7.340 -1.263 0.569 1.00 97.81 86 LEU A C 1
ATOM 691 O O . LEU A 1 86 ? 8.154 -1.524 -0.319 1.00 97.81 86 LEU A O 1
ATOM 695 N N . ILE A 1 87 ? 6.070 -0.940 0.309 1.00 97.19 87 ILE A N 1
ATOM 696 C CA . ILE A 1 87 ? 5.513 -0.926 -1.048 1.00 97.19 87 ILE A CA 1
ATOM 697 C C . ILE A 1 87 ? 6.177 0.149 -1.911 1.00 97.19 87 ILE A C 1
ATOM 699 O O . ILE A 1 87 ? 6.579 -0.136 -3.035 1.00 97.19 87 ILE A O 1
ATOM 703 N N . LEU A 1 88 ? 6.349 1.372 -1.402 1.00 97.12 88 LEU A N 1
ATOM 704 C CA . LEU A 1 88 ? 6.970 2.451 -2.178 1.00 97.12 88 LEU A CA 1
ATOM 705 C C . LEU A 1 88 ? 8.427 2.150 -2.536 1.00 97.12 88 LEU A C 1
ATOM 707 O O . LEU A 1 88 ? 8.860 2.447 -3.649 1.00 97.12 88 LEU A O 1
ATOM 711 N N . VAL A 1 89 ? 9.181 1.534 -1.622 1.00 96.44 89 VAL A N 1
ATOM 712 C CA . VAL A 1 89 ? 10.552 1.081 -1.889 1.00 96.44 89 VAL A CA 1
ATOM 713 C C . VAL A 1 89 ? 10.560 -0.037 -2.928 1.00 96.44 89 VAL A C 1
ATOM 715 O O . VAL A 1 89 ? 11.401 -0.018 -3.827 1.00 96.44 89 VAL A O 1
ATOM 718 N N . TYR A 1 90 ? 9.616 -0.976 -2.854 1.00 96.19 90 TYR A N 1
ATOM 719 C CA . TYR A 1 90 ? 9.455 -1.998 -3.884 1.00 96.19 90 TYR A CA 1
ATOM 720 C C . TYR A 1 90 ? 9.145 -1.384 -5.256 1.00 96.19 90 TYR A C 1
ATOM 722 O O . TYR A 1 90 ? 9.824 -1.717 -6.230 1.00 96.19 90 TYR A O 1
ATOM 730 N N . CYS A 1 91 ? 8.210 -0.432 -5.330 1.00 94.94 91 CYS A N 1
ATOM 731 C CA . CYS A 1 91 ? 7.905 0.293 -6.562 1.00 94.94 91 CYS A CA 1
ATOM 732 C C . CYS A 1 91 ? 9.134 1.022 -7.098 1.00 94.94 91 CYS A C 1
ATOM 734 O O . CYS A 1 91 ? 9.442 0.896 -8.274 1.00 94.94 91 CYS A O 1
ATOM 736 N N . ARG A 1 92 ? 9.882 1.726 -6.241 1.00 95.12 92 ARG A N 1
ATOM 737 C CA . ARG A 1 92 ? 11.111 2.431 -6.628 1.00 95.12 92 ARG A CA 1
ATOM 738 C C . ARG A 1 92 ? 12.155 1.501 -7.241 1.00 95.12 92 ARG A C 1
ATOM 740 O O . ARG A 1 92 ? 12.825 1.890 -8.185 1.00 95.12 92 ARG A O 1
ATOM 747 N N . ASN A 1 93 ? 12.315 0.303 -6.686 1.00 93.50 93 ASN A N 1
ATOM 748 C CA . ASN A 1 93 ? 13.322 -0.650 -7.152 1.00 93.50 93 ASN A CA 1
ATOM 749 C C . ASN A 1 93 ? 12.873 -1.420 -8.408 1.00 93.50 93 ASN A C 1
ATOM 751 O O . ASN A 1 93 ? 13.711 -1.962 -9.123 1.00 93.50 93 ASN A O 1
ATOM 755 N N . THR A 1 94 ? 11.563 -1.507 -8.647 1.00 91.12 94 THR A N 1
ATOM 756 C CA . THR A 1 94 ? 10.977 -2.256 -9.770 1.00 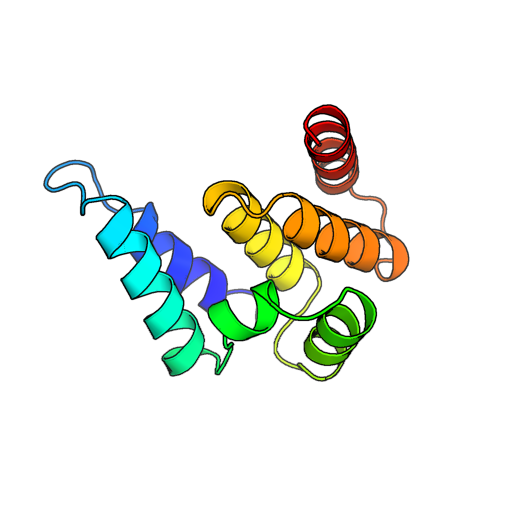91.12 94 THR A CA 1
ATOM 757 C C . THR A 1 94 ? 10.730 -1.359 -10.980 1.00 91.12 94 THR A C 1
ATOM 759 O O . THR A 1 94 ? 10.903 -1.783 -12.123 1.00 91.12 94 THR A O 1
ATOM 762 N N . ASP A 1 95 ? 10.324 -0.117 -10.733 1.00 88.38 95 ASP A N 1
ATOM 763 C CA . ASP A 1 95 ? 10.083 0.882 -11.758 1.00 88.38 95 ASP A CA 1
ATOM 764 C C . ASP A 1 95 ? 11.411 1.398 -12.329 1.00 88.38 95 ASP A C 1
ATOM 766 O O . ASP A 1 95 ? 12.355 1.711 -11.605 1.00 88.38 95 ASP A O 1
ATOM 770 N N . ARG A 1 96 ? 11.482 1.496 -13.657 1.00 84.38 96 ARG A N 1
ATOM 771 C CA . ARG A 1 96 ? 12.651 2.023 -14.376 1.00 84.38 96 ARG A CA 1
ATOM 772 C C . ARG A 1 96 ? 12.585 3.538 -14.546 1.00 84.38 96 ARG A C 1
ATOM 774 O O . ARG A 1 96 ? 13.516 4.131 -15.088 1.00 84.38 96 ARG A O 1
ATOM 781 N N . THR A 1 97 ? 11.491 4.165 -14.118 1.00 88.69 97 THR A N 1
ATOM 782 C CA . THR A 1 97 ? 11.282 5.606 -14.201 1.00 88.69 97 THR A CA 1
ATOM 783 C C . THR A 1 97 ? 11.303 6.236 -12.812 1.00 88.69 97 THR A C 1
ATOM 785 O O . THR A 1 97 ? 10.678 5.768 -11.859 1.00 88.69 97 THR A O 1
ATOM 788 N N . TYR A 1 98 ? 12.049 7.334 -12.698 1.00 87.31 98 TYR A N 1
ATOM 789 C CA . TYR A 1 98 ? 12.093 8.126 -11.478 1.00 87.31 98 TYR A CA 1
ATOM 790 C C . TYR A 1 98 ? 10.754 8.842 -11.249 1.00 87.31 98 TYR A C 1
ATOM 792 O O . TYR A 1 98 ? 10.231 9.489 -12.155 1.00 87.31 98 TYR A O 1
ATOM 800 N N . SER A 1 99 ? 10.227 8.768 -10.023 1.00 93.12 99 SER A N 1
ATOM 801 C CA . SER A 1 99 ? 8.992 9.444 -9.615 1.00 93.12 99 SER A CA 1
ATOM 802 C C . SER A 1 99 ? 9.270 10.386 -8.446 1.00 93.12 99 SER A C 1
ATOM 804 O O . SER A 1 99 ? 9.520 9.947 -7.322 1.00 93.12 99 SER A O 1
ATOM 806 N N . PHE A 1 100 ? 9.183 11.696 -8.700 1.00 93.56 100 PHE A N 1
ATOM 807 C CA . PHE A 1 100 ? 9.309 12.720 -7.656 1.00 93.56 100 PHE A CA 1
ATOM 808 C C . PHE A 1 100 ? 8.274 12.528 -6.546 1.00 93.56 100 PHE A C 1
ATOM 810 O O . PHE A 1 100 ? 8.582 12.702 -5.369 1.00 93.56 100 PHE A O 1
ATOM 817 N N . GLU A 1 101 ? 7.043 12.150 -6.901 1.00 93.50 101 GLU A N 1
ATOM 818 C CA . GLU A 1 101 ? 5.995 11.899 -5.915 1.00 93.50 101 GLU A CA 1
ATOM 819 C C . GLU A 1 101 ? 6.379 10.742 -4.986 1.00 93.50 101 GLU A C 1
ATOM 821 O O . GLU A 1 101 ? 6.267 10.866 -3.763 1.00 93.50 101 GLU A O 1
ATOM 826 N N . ARG A 1 102 ? 6.883 9.643 -5.559 1.00 95.19 102 ARG A N 1
ATOM 827 C CA . ARG A 1 102 ? 7.322 8.463 -4.812 1.00 95.19 102 ARG A CA 1
ATOM 828 C C . ARG A 1 102 ? 8.454 8.800 -3.854 1.00 95.19 102 ARG A C 1
ATOM 830 O O . ARG A 1 102 ? 8.343 8.493 -2.670 1.00 95.19 102 ARG A O 1
ATOM 837 N N . GLU A 1 103 ? 9.503 9.468 -4.326 1.00 96.44 103 GLU A N 1
ATOM 838 C CA . GLU A 1 103 ? 10.639 9.827 -3.470 1.00 96.44 103 GLU A CA 1
ATOM 839 C C . GLU A 1 103 ? 10.231 10.783 -2.346 1.00 96.44 103 GLU A C 1
ATOM 841 O O . GLU A 1 103 ? 10.616 10.583 -1.192 1.00 96.44 103 GLU A O 1
ATOM 846 N N . ASN A 1 104 ? 9.370 11.760 -2.639 1.00 96.00 104 ASN A N 1
ATOM 847 C CA . ASN A 1 104 ? 8.832 12.657 -1.620 1.00 96.00 104 ASN A CA 1
ATOM 848 C C . ASN A 1 104 ? 8.019 11.896 -0.566 1.00 96.00 104 ASN A C 1
ATOM 850 O O . ASN A 1 104 ? 8.160 12.157 0.629 1.00 96.00 104 ASN A O 1
ATOM 854 N N . ARG A 1 105 ? 7.177 10.939 -0.977 1.00 96.25 105 ARG A N 1
ATOM 855 C CA . ARG A 1 105 ? 6.416 10.087 -0.049 1.00 96.25 105 ARG A CA 1
ATOM 856 C C . ARG A 1 105 ? 7.337 9.219 0.805 1.00 96.25 105 ARG A C 1
ATOM 858 O O . ARG A 1 105 ? 7.182 9.217 2.023 1.00 96.25 105 ARG A O 1
ATOM 865 N N . ILE A 1 106 ? 8.330 8.565 0.201 1.00 96.69 106 ILE A N 1
ATOM 866 C CA . ILE A 1 106 ? 9.347 7.780 0.917 1.00 96.69 106 ILE A CA 1
ATOM 867 C C . ILE A 1 106 ? 10.045 8.645 1.971 1.00 96.69 106 ILE A C 1
ATOM 869 O O . ILE A 1 106 ? 10.145 8.234 3.127 1.00 96.69 106 ILE A O 1
ATOM 873 N N . GLY A 1 107 ? 10.496 9.847 1.599 1.00 95.69 107 GLY A N 1
ATOM 874 C CA . GLY A 1 107 ? 11.148 10.783 2.516 1.00 95.69 107 GLY A CA 1
ATOM 875 C C . GLY A 1 107 ? 10.240 11.202 3.674 1.00 95.69 107 GLY A C 1
ATOM 876 O O . GLY A 1 107 ? 10.649 11.139 4.832 1.00 95.69 107 GLY A O 1
ATOM 877 N N . ARG A 1 108 ? 8.980 11.557 3.382 1.00 95.56 108 ARG A N 1
ATOM 878 C CA . ARG A 1 108 ? 7.993 11.934 4.407 1.00 95.56 108 ARG A CA 1
ATOM 879 C C . ARG A 1 108 ? 7.699 10.809 5.389 1.00 95.56 108 ARG A C 1
ATOM 881 O O . ARG A 1 108 ? 7.615 11.080 6.581 1.00 95.56 108 ARG A O 1
ATOM 888 N N . ILE A 1 109 ? 7.514 9.580 4.909 1.00 95.19 109 ILE A N 1
ATOM 889 C CA . ILE A 1 109 ? 7.221 8.440 5.785 1.00 95.19 109 ILE A CA 1
ATOM 890 C C . ILE A 1 109 ? 8.434 8.130 6.662 1.00 95.19 109 ILE A C 1
ATOM 892 O O . ILE A 1 109 ? 8.281 7.999 7.871 1.00 95.19 109 ILE A O 1
ATOM 896 N N . LYS A 1 110 ? 9.642 8.091 6.082 1.00 93.94 110 LYS A N 1
ATOM 897 C CA . LYS A 1 110 ? 10.885 7.865 6.835 1.00 93.94 110 LYS A CA 1
ATOM 898 C C . LYS A 1 110 ? 11.130 8.905 7.926 1.00 93.94 110 LYS A C 1
ATOM 900 O O . LYS A 1 110 ? 11.680 8.557 8.956 1.00 93.94 110 LYS A O 1
ATOM 905 N N . GLY A 1 111 ? 10.725 10.157 7.716 1.00 92.31 111 GLY A N 1
ATOM 906 C CA . GLY A 1 111 ? 10.837 11.206 8.734 1.00 92.31 111 GLY A CA 1
ATOM 907 C C . GLY A 1 111 ? 9.827 11.104 9.886 1.00 92.31 111 GLY A C 1
ATOM 908 O O . GLY A 1 111 ? 9.908 11.906 10.810 1.00 92.31 111 GLY A O 1
ATOM 909 N N . LYS A 1 112 ? 8.862 10.175 9.825 1.00 85.44 112 LYS A N 1
ATOM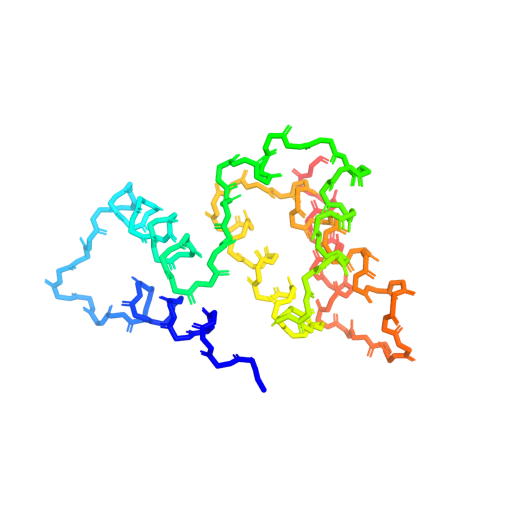 910 C CA . LYS A 1 112 ? 7.786 10.005 10.820 1.00 85.44 112 LYS A CA 1
ATOM 911 C C . LYS A 1 112 ? 7.877 8.705 11.629 1.00 85.44 112 LYS A C 1
ATOM 913 O O . LYS A 1 112 ? 7.104 8.563 12.575 1.00 85.44 112 LYS A O 1
ATOM 918 N N . ILE A 1 113 ? 8.730 7.758 11.229 1.00 85.06 113 ILE A N 1
ATOM 919 C CA . ILE A 1 113 ? 8.837 6.412 11.824 1.00 85.06 113 ILE A CA 1
ATOM 920 C C . ILE A 1 113 ? 10.152 6.193 12.559 1.00 85.06 113 ILE A C 1
ATOM 922 O O . ILE A 1 113 ? 11.135 6.890 12.230 1.00 85.06 113 ILE A O 1
#

Sequence (113 aa):
MGVVLRAILTKIFGGNAINAVPEEKQVDEIKRELLEEVDFDLPGFIQMNDTQAIQYLKERQDFNIPNLEELARLLERLGEPRKALLILVYCRNTDRTYSFERENRIGRIKGKI

Radius of gyration: 14.08 Å; chains: 1; bounding box: 37×29×27 Å

Foldseek 3Di:
DLPQLVVLCCVLPVDDDPDNDPPVVSVVSSCVSCCPVPVDRPVVLLPDDLVRNVVVQVVRPPDDLSNLQSVLVVCVVVVNLVSSLSSLVVSVVPDPDDDPVSVVSNVVSVVVD

Secondary structure (DSSP, 8-state):
--HHHHHHHHHHHSS-TTS---HHHHHHHHHHHHHHHH---HHHHHHS-HHHHHHHHHH-TT--HHHHHHHHHHHHHTT-HHHHHHHHHHHHHH-SS--HHHHHHHHHHHTT-

pLDDT: mean 85.89, std 13.44, range [43.34, 97.94]